Protein AF-A0A820JDU2-F1 (afdb_monomer_lite)

Foldseek 3Di:
DDDDDDDPPPDDPDDPDDPPPDDPDDPVVVVVVVVVVVVVDDDDDPVQQVVQVVVCVVVVHPTGDDDPD

Radius of gyration: 24.04 Å; chains: 1; bounding box: 57×58×32 Å

Structure (mmCIF, N/CA/C/O backbone):
data_AF-A0A820JDU2-F1
#
_entry.id   AF-A0A820JDU2-F1
#
loop_
_atom_site.group_PDB
_atom_site.id
_atom_site.type_symbol
_atom_site.label_atom_id
_atom_site.label_alt_id
_atom_site.label_comp_id
_atom_site.label_asym_id
_atom_site.label_entity_id
_atom_site.label_seq_id
_atom_site.pdbx_PDB_ins_code
_atom_site.Cartn_x
_atom_site.Cartn_y
_atom_site.Cartn_z
_atom_site.occupancy
_atom_site.B_iso_or_equiv
_atom_site.auth_seq_id
_atom_site.auth_comp_id
_atom_site.auth_asym_id
_atom_site.auth_atom_id
_atom_site.pdbx_PDB_model_num
ATOM 1 N N . MET A 1 1 ? 48.253 51.173 9.408 1.00 44.22 1 MET A N 1
ATOM 2 C CA . MET A 1 1 ? 48.194 50.243 8.260 1.00 44.22 1 MET A CA 1
ATOM 3 C C . MET A 1 1 ? 47.264 49.103 8.636 1.00 44.22 1 MET A C 1
ATOM 5 O O . MET A 1 1 ? 47.661 48.245 9.407 1.00 44.22 1 MET A O 1
ATOM 9 N N . 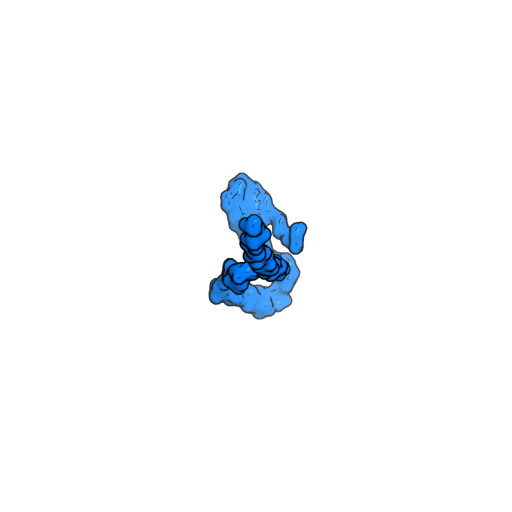ALA A 1 2 ? 46.012 49.146 8.188 1.00 46.03 2 ALA A N 1
ATOM 10 C CA . ALA A 1 2 ? 45.049 48.069 8.396 1.00 46.03 2 ALA A CA 1
ATOM 11 C C . ALA A 1 2 ? 44.684 47.519 7.014 1.00 46.03 2 ALA A C 1
ATOM 13 O O . ALA A 1 2 ? 43.921 48.154 6.291 1.00 46.03 2 ALA A O 1
ATOM 14 N N . SER A 1 3 ? 45.274 46.389 6.614 1.00 48.22 3 SER A N 1
ATOM 15 C CA . SER A 1 3 ? 44.776 45.628 5.466 1.00 48.22 3 SER A CA 1
ATOM 16 C C . SER A 1 3 ? 43.777 44.605 5.988 1.00 48.22 3 SER A C 1
ATOM 18 O O . SER A 1 3 ? 44.133 43.622 6.640 1.00 48.22 3 SER A O 1
ATOM 20 N N . SER A 1 4 ? 42.513 44.912 5.739 1.00 52.25 4 SER A N 1
ATOM 21 C CA . SER A 1 4 ? 41.339 44.092 5.979 1.00 52.25 4 SER A CA 1
ATOM 22 C C . SER A 1 4 ? 41.472 42.710 5.329 1.00 52.25 4 SER A C 1
ATOM 24 O O . SER A 1 4 ? 41.749 42.575 4.138 1.00 52.25 4 SER A O 1
ATOM 26 N N . GLY A 1 5 ? 41.242 41.661 6.120 1.00 56.06 5 GLY A N 1
ATOM 27 C CA . GLY A 1 5 ? 41.063 40.307 5.608 1.00 56.06 5 GLY A CA 1
ATOM 28 C C . GLY A 1 5 ? 39.781 40.224 4.779 1.00 56.06 5 GLY A C 1
ATOM 29 O O . GLY A 1 5 ? 38.693 40.530 5.268 1.00 56.06 5 GLY A O 1
ATOM 30 N N . SER A 1 6 ? 39.901 39.806 3.521 1.00 51.09 6 SER A N 1
ATOM 31 C CA . SER A 1 6 ? 38.748 39.542 2.661 1.00 51.09 6 SER A CA 1
ATOM 32 C C . SER A 1 6 ? 38.101 38.221 3.080 1.00 51.09 6 SER A C 1
ATOM 34 O O . SER A 1 6 ? 38.619 37.145 2.786 1.00 51.09 6 SER A O 1
ATOM 36 N N . LYS A 1 7 ? 36.968 38.284 3.791 1.00 58.19 7 LYS A N 1
ATOM 37 C CA . LYS A 1 7 ? 36.110 37.114 4.019 1.00 58.19 7 LYS A CA 1
ATOM 38 C C . LYS A 1 7 ? 35.459 36.724 2.694 1.00 58.19 7 LYS A C 1
ATOM 40 O O . LYS A 1 7 ? 34.538 37.396 2.226 1.00 58.19 7 LYS A O 1
ATOM 45 N N . VAL A 1 8 ? 35.937 35.636 2.099 1.00 58.12 8 VAL A N 1
ATOM 46 C CA . VAL A 1 8 ? 35.305 35.005 0.938 1.00 58.12 8 VAL A CA 1
ATOM 47 C C . VAL A 1 8 ? 33.981 34.406 1.418 1.00 58.12 8 VAL A C 1
ATOM 49 O O . VAL A 1 8 ? 33.959 33.377 2.089 1.00 58.12 8 VAL A O 1
ATOM 52 N N . HIS A 1 9 ? 32.870 35.091 1.153 1.00 57.56 9 HIS A N 1
ATOM 53 C CA . HIS A 1 9 ? 31.537 34.568 1.435 1.00 57.56 9 HIS A CA 1
ATOM 54 C C . HIS A 1 9 ? 31.224 33.522 0.363 1.00 57.56 9 HIS A C 1
ATOM 56 O O . HIS A 1 9 ? 30.735 33.846 -0.717 1.00 57.56 9 HIS A O 1
ATOM 62 N N . GLY A 1 10 ? 31.591 32.268 0.631 1.00 58.09 10 GLY A N 1
ATOM 63 C CA . GLY A 1 10 ? 31.245 31.145 -0.232 1.00 58.09 10 GLY A CA 1
ATOM 64 C C . GLY A 1 10 ? 29.727 31.032 -0.343 1.00 58.09 10 GLY A C 1
ATOM 65 O O . GLY A 1 10 ? 29.044 30.839 0.661 1.00 58.09 10 GLY A O 1
ATOM 66 N N . TYR A 1 11 ? 29.189 31.168 -1.555 1.00 61.03 11 TYR A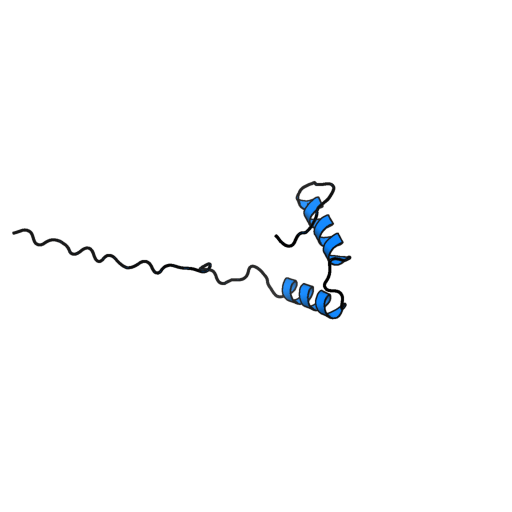 N 1
ATOM 67 C CA . TYR A 1 11 ? 27.767 30.965 -1.810 1.00 61.03 11 TYR A CA 1
ATOM 68 C C . TYR A 1 11 ? 27.395 29.512 -1.509 1.00 61.03 11 TYR A C 1
ATOM 70 O O . TYR A 1 11 ? 27.784 28.593 -2.230 1.00 61.03 11 TYR A O 1
ATOM 78 N N .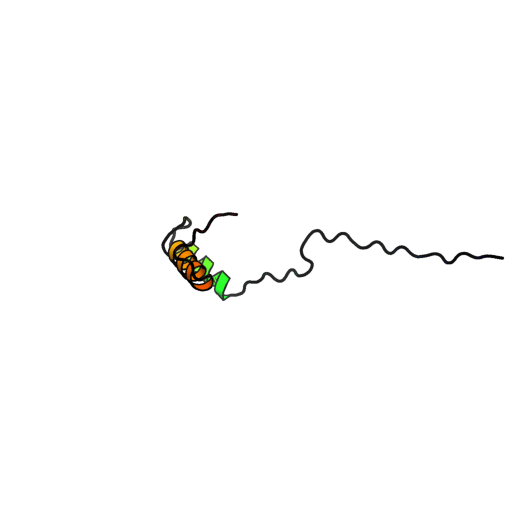 THR A 1 12 ? 26.609 29.290 -0.457 1.00 71.44 12 THR A N 1
ATOM 79 C CA . THR A 1 12 ? 25.972 27.995 -0.215 1.00 71.44 12 THR A CA 1
ATOM 80 C C . THR A 1 12 ? 24.891 27.808 -1.281 1.00 71.44 12 THR A C 1
ATOM 82 O O . THR A 1 12 ? 23.907 28.548 -1.323 1.00 71.44 12 THR A O 1
ATOM 85 N N . LYS A 1 13 ? 25.091 26.861 -2.205 1.00 80.00 13 LYS A N 1
ATOM 86 C CA . LYS A 1 13 ? 24.118 26.538 -3.259 1.00 80.00 13 LYS A CA 1
ATOM 87 C C . LYS A 1 13 ? 22.779 26.176 -2.607 1.00 80.00 13 LYS A C 1
ATOM 89 O O . LYS A 1 13 ? 22.735 25.268 -1.783 1.00 80.00 13 LYS A O 1
ATOM 94 N N . LYS A 1 14 ? 21.689 26.860 -2.980 1.00 79.12 14 LYS A N 1
ATOM 95 C CA . LYS A 1 14 ? 20.335 26.478 -2.547 1.00 79.12 14 LYS A CA 1
ATOM 96 C C . LYS A 1 14 ? 20.022 25.081 -3.083 1.00 79.12 14 LYS A C 1
ATOM 98 O O . LYS A 1 14 ? 20.000 24.867 -4.296 1.00 79.12 14 LYS A O 1
ATOM 103 N N . ILE A 1 15 ? 19.825 24.138 -2.171 1.00 73.19 15 ILE A N 1
ATOM 104 C CA . ILE A 1 15 ? 19.435 22.764 -2.473 1.00 73.19 15 ILE A CA 1
ATOM 105 C C . ILE A 1 15 ? 17.903 22.714 -2.425 1.00 73.19 15 ILE A C 1
ATOM 107 O O . ILE A 1 15 ? 17.317 22.884 -1.363 1.00 73.19 15 ILE A O 1
ATOM 111 N N . TRP A 1 16 ? 17.266 22.541 -3.586 1.00 73.81 16 TRP A N 1
ATOM 112 C CA . TRP A 1 16 ? 15.800 22.504 -3.728 1.00 73.81 16 TRP A CA 1
ATOM 113 C C . TRP A 1 16 ? 15.195 21.108 -3.540 1.00 73.81 16 TRP A C 1
ATOM 115 O O . TRP A 1 16 ? 13.999 20.985 -3.313 1.00 73.81 16 TRP A O 1
ATOM 125 N N . TYR A 1 17 ? 16.020 20.066 -3.628 1.00 70.62 17 TYR A N 1
ATOM 126 C CA . TYR A 1 17 ? 15.613 18.665 -3.534 1.00 70.62 17 TYR A CA 1
ATOM 127 C C . TYR A 1 17 ? 16.481 17.962 -2.506 1.00 70.62 17 TYR A C 1
ATOM 129 O O . TYR A 1 17 ? 17.651 18.319 -2.374 1.00 70.62 17 TYR A O 1
ATOM 137 N N . ALA A 1 18 ? 15.931 16.971 -1.802 1.00 71.44 18 ALA A N 1
ATOM 138 C CA . ALA A 1 18 ? 16.673 16.226 -0.795 1.00 71.44 18 ALA A CA 1
ATOM 139 C C . ALA A 1 18 ? 18.049 15.795 -1.357 1.00 71.44 18 ALA A C 1
ATOM 141 O O . ALA A 1 18 ? 18.113 15.169 -2.417 1.00 71.44 18 ALA A O 1
ATOM 142 N N . PRO A 1 19 ? 19.165 16.171 -0.702 1.00 68.62 19 PRO A N 1
ATOM 143 C CA . PRO A 1 19 ? 20.507 15.896 -1.221 1.00 68.62 19 PRO A CA 1
ATOM 144 C C . PRO A 1 19 ? 20.788 14.390 -1.309 1.00 68.62 19 PRO A C 1
ATOM 146 O O . PRO A 1 19 ? 21.564 13.954 -2.158 1.00 68.62 19 PRO A O 1
ATOM 149 N N . ASN A 1 20 ? 20.096 13.603 -0.483 1.00 65.81 20 ASN A N 1
ATOM 150 C CA . ASN A 1 20 ? 20.052 12.153 -0.561 1.00 65.81 20 ASN A CA 1
ATOM 151 C C . ASN A 1 20 ? 18.963 11.743 -1.555 1.00 65.81 20 ASN A C 1
ATOM 153 O O . ASN A 1 20 ? 17.798 11.622 -1.198 1.00 65.81 20 ASN A O 1
ATOM 157 N N . LYS A 1 21 ? 19.368 11.521 -2.808 1.00 63.00 21 LYS A N 1
ATOM 158 C CA . LYS A 1 21 ? 18.520 10.998 -3.897 1.00 63.00 21 LYS A CA 1
ATOM 159 C C . LYS A 1 21 ? 18.217 9.501 -3.768 1.00 63.00 21 LYS A C 1
ATOM 161 O O . LYS A 1 21 ? 17.790 8.880 -4.735 1.00 63.00 21 LYS A O 1
ATOM 166 N N . PHE A 1 22 ? 18.564 8.905 -2.630 1.00 66.44 22 PHE A N 1
ATOM 167 C CA . PHE A 1 22 ? 18.297 7.502 -2.394 1.00 66.44 22 PHE A CA 1
ATOM 168 C C . PHE A 1 22 ? 16.839 7.395 -1.982 1.00 66.44 22 PHE A C 1
ATOM 170 O O . PHE A 1 22 ? 16.460 7.732 -0.860 1.00 66.44 22 PHE A O 1
ATOM 177 N N . GLU A 1 23 ? 16.027 7.009 -2.949 1.00 68.19 23 GLU A N 1
ATOM 178 C CA . GLU A 1 23 ? 14.657 6.615 -2.714 1.00 68.19 23 GLU A CA 1
ATOM 179 C C . GLU A 1 23 ? 14.633 5.521 -1.641 1.00 68.19 23 GLU A C 1
ATOM 181 O O . GLU A 1 23 ? 15.440 4.593 -1.665 1.00 68.19 23 GLU A O 1
ATOM 186 N N . SER A 1 24 ? 13.745 5.645 -0.659 1.00 80.25 24 SER A N 1
ATOM 187 C CA . SER A 1 24 ? 13.647 4.691 0.456 1.00 80.25 24 SER A CA 1
ATOM 188 C C . SER A 1 24 ? 12.868 3.431 0.054 1.00 80.25 24 SER A C 1
ATOM 190 O O . SER A 1 24 ? 12.012 2.979 0.804 1.00 80.25 24 SER A O 1
ATOM 192 N N . TYR A 1 25 ? 13.121 2.911 -1.148 1.00 87.12 25 TYR A N 1
ATOM 193 C CA . TYR A 1 25 ? 12.504 1.706 -1.695 1.00 87.12 25 TYR A CA 1
ATOM 194 C C . TYR A 1 25 ? 13.530 0.888 -2.490 1.00 87.12 25 TYR A C 1
ATOM 196 O O . TYR A 1 25 ? 14.520 1.425 -2.991 1.00 87.12 25 TYR A O 1
ATOM 204 N N . GLY A 1 26 ? 13.293 -0.413 -2.620 1.00 90.06 26 GLY A N 1
ATOM 205 C CA . GLY A 1 26 ? 14.099 -1.348 -3.393 1.00 90.06 26 GLY A CA 1
ATOM 206 C C . GLY A 1 26 ? 13.249 -2.244 -4.294 1.00 90.06 26 GLY A C 1
ATOM 207 O O . GLY A 1 26 ? 12.130 -1.909 -4.684 1.00 90.06 26 GLY A O 1
ATOM 208 N N . ASP A 1 27 ? 13.797 -3.406 -4.651 1.00 95.44 27 ASP A N 1
ATOM 209 C CA . ASP A 1 27 ? 13.144 -4.346 -5.571 1.00 95.44 27 ASP A CA 1
ATOM 210 C C . ASP A 1 27 ? 11.822 -4.909 -5.029 1.00 95.44 27 ASP A C 1
ATOM 212 O O . ASP A 1 27 ? 10.967 -5.332 -5.812 1.00 95.44 27 ASP A O 1
ATOM 216 N N . GLU A 1 28 ? 11.650 -4.944 -3.707 1.00 96.00 28 GLU A N 1
ATOM 217 C CA . GLU A 1 28 ? 10.435 -5.442 -3.059 1.00 96.00 28 GLU A CA 1
ATOM 218 C C . GLU A 1 28 ? 9.243 -4.529 -3.360 1.00 96.00 28 GLU A C 1
ATOM 220 O O . GLU A 1 28 ? 8.213 -4.997 -3.855 1.00 96.00 28 GLU A O 1
ATOM 225 N N . 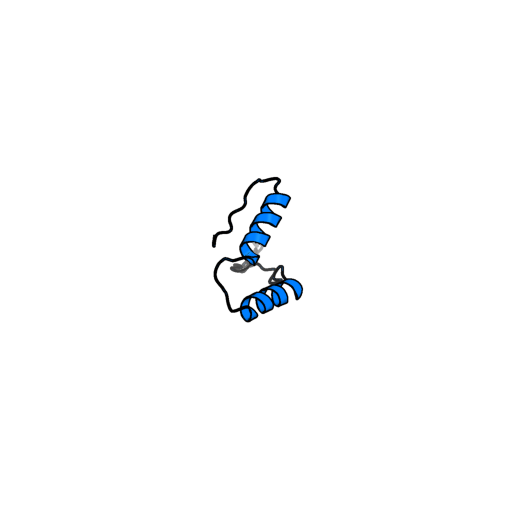GLU A 1 29 ? 9.406 -3.219 -3.173 1.00 94.62 29 GLU A N 1
ATOM 226 C CA . GLU A 1 29 ? 8.379 -2.225 -3.478 1.00 94.62 29 GLU A CA 1
ATOM 227 C C . GLU A 1 29 ? 8.080 -2.167 -4.981 1.00 94.62 29 GLU A C 1
ATOM 229 O O . GLU A 1 29 ? 6.914 -2.095 -5.378 1.00 94.62 29 GLU A O 1
ATOM 234 N N . ILE A 1 30 ? 9.109 -2.265 -5.833 1.00 95.31 30 ILE A N 1
ATOM 235 C CA . ILE A 1 30 ? 8.941 -2.269 -7.295 1.00 95.31 30 ILE A CA 1
ATOM 236 C C . ILE A 1 30 ? 8.076 -3.459 -7.731 1.00 95.31 30 ILE A C 1
ATOM 238 O O . ILE A 1 30 ? 7.118 -3.289 -8.491 1.00 95.31 30 ILE A O 1
ATOM 242 N N . LYS A 1 31 ? 8.366 -4.662 -7.221 1.00 96.81 31 LYS A N 1
ATOM 243 C CA . LYS A 1 31 ? 7.587 -5.872 -7.531 1.00 96.81 31 LYS A CA 1
ATOM 244 C C . LYS A 1 31 ? 6.165 -5.795 -6.988 1.00 96.81 31 LYS A C 1
ATOM 246 O O . LYS A 1 31 ? 5.238 -6.231 -7.670 1.00 96.81 31 LYS A O 1
ATOM 251 N N . ALA A 1 32 ? 5.969 -5.234 -5.795 1.00 94.31 32 ALA A N 1
ATOM 252 C CA . ALA A 1 32 ? 4.634 -5.041 -5.235 1.00 94.31 32 ALA A CA 1
ATOM 253 C C . ALA A 1 32 ? 3.770 -4.156 -6.153 1.00 94.31 32 ALA A C 1
ATOM 255 O O . ALA A 1 32 ? 2.637 -4.522 -6.477 1.00 94.31 32 ALA A O 1
ATOM 256 N N . VAL A 1 33 ? 4.331 -3.049 -6.657 1.00 93.88 33 VAL A N 1
ATOM 257 C CA . VAL A 1 33 ? 3.653 -2.175 -7.628 1.00 93.88 33 VAL A CA 1
ATOM 258 C C . VAL A 1 33 ? 3.389 -2.910 -8.944 1.00 93.88 33 VAL A C 1
ATOM 260 O O . VAL A 1 33 ? 2.277 -2.838 -9.467 1.00 93.88 33 VAL A O 1
ATOM 263 N N . GLU A 1 34 ? 4.360 -3.661 -9.468 1.00 95.69 34 GLU A N 1
ATOM 264 C CA . GLU A 1 34 ? 4.183 -4.452 -10.692 1.00 95.69 34 GLU A CA 1
ATOM 265 C C . GLU A 1 34 ? 2.999 -5.429 -10.577 1.00 95.69 34 GLU A C 1
ATOM 267 O O . GLU A 1 34 ? 2.172 -5.526 -11.489 1.00 95.69 34 GLU A O 1
ATOM 272 N N . VAL A 1 35 ? 2.871 -6.119 -9.440 1.00 93.38 35 VAL A N 1
ATOM 273 C CA . VAL A 1 35 ? 1.745 -7.022 -9.163 1.00 93.38 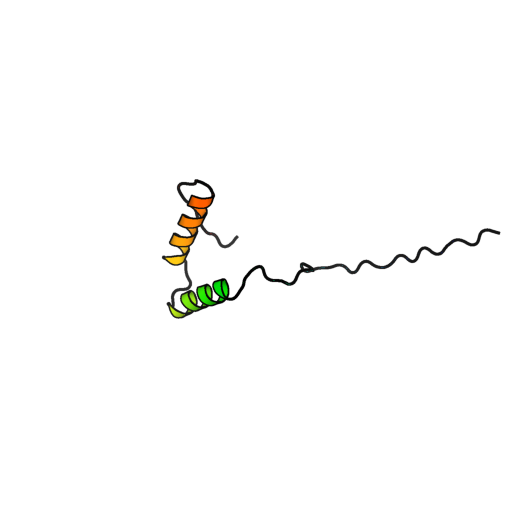35 VAL A CA 1
ATOM 274 C C . VAL A 1 35 ? 0.415 -6.266 -9.169 1.00 93.38 35 VAL A C 1
ATOM 276 O O . VAL A 1 35 ? -0.545 -6.748 -9.775 1.00 93.38 35 VAL A O 1
ATOM 279 N N . CYS A 1 36 ? 0.340 -5.084 -8.547 1.00 92.81 36 CYS A N 1
ATOM 280 C CA . CYS A 1 36 ? -0.860 -4.242 -8.577 1.00 92.81 36 CYS A CA 1
ATOM 281 C C . CYS A 1 36 ? -1.254 -3.870 -10.013 1.00 92.81 36 CYS A C 1
ATOM 283 O O . CYS A 1 36 ? -2.412 -4.037 -10.398 1.00 92.81 36 CYS A O 1
ATOM 285 N N . LEU A 1 37 ? -0.284 -3.446 -10.831 1.00 94.06 37 LEU A N 1
ATOM 286 C CA . LEU A 1 37 ? -0.513 -3.089 -12.233 1.00 94.06 37 LEU A CA 1
ATOM 287 C C . LEU A 1 37 ? -1.047 -4.281 -13.045 1.00 94.06 37 LEU A C 1
ATOM 289 O O . LEU A 1 37 ? -1.994 -4.133 -13.817 1.00 94.06 37 LEU A O 1
ATOM 293 N N . ARG A 1 38 ? -0.487 -5.481 -12.845 1.00 94.62 38 ARG A N 1
ATOM 294 C CA . ARG A 1 38 ? -0.902 -6.703 -13.562 1.00 94.62 38 ARG A CA 1
ATOM 295 C C . ARG A 1 38 ? -2.280 -7.223 -13.153 1.00 94.62 38 ARG A C 1
ATOM 297 O O . ARG A 1 38 ? -2.930 -7.882 -13.959 1.00 94.62 38 ARG A O 1
ATOM 304 N N . LYS A 1 39 ? -2.745 -6.922 -11.936 1.00 90.06 39 LYS A N 1
ATOM 305 C CA . LYS A 1 39 ? -4.101 -7.268 -11.473 1.00 90.06 39 LYS A CA 1
ATOM 306 C C . LYS A 1 39 ? -5.199 -6.446 -12.159 1.00 90.06 39 LYS A C 1
ATOM 308 O O . LYS A 1 39 ? -6.366 -6.806 -12.046 1.00 90.06 39 LYS A O 1
ATOM 313 N N . GLY A 1 40 ? -4.848 -5.368 -12.870 1.00 87.62 40 GLY A N 1
ATOM 314 C CA . GLY A 1 40 ? -5.797 -4.573 -13.654 1.00 87.62 40 GLY A CA 1
ATOM 315 C C . GLY A 1 40 ? -6.759 -3.720 -12.820 1.00 87.62 40 GLY A C 1
ATOM 316 O O . GLY A 1 40 ? -7.746 -3.223 -13.355 1.00 87.62 40 GLY A O 1
ATOM 317 N N . TRP A 1 41 ? -6.482 -3.536 -11.525 1.00 87.25 41 TRP A N 1
ATOM 318 C CA . TRP A 1 41 ? -7.269 -2.695 -10.623 1.00 87.25 41 TRP A CA 1
ATOM 319 C C . TRP A 1 41 ? -6.351 -1.727 -9.879 1.00 87.25 41 TRP A C 1
ATOM 321 O O . TRP A 1 41 ? -5.499 -2.153 -9.103 1.00 87.25 41 TRP A O 1
ATOM 331 N N . LEU A 1 42 ? -6.515 -0.429 -10.144 1.00 87.56 42 LEU A N 1
ATOM 332 C CA . LEU A 1 42 ? -5.634 0.634 -9.633 1.00 87.56 42 LEU A CA 1
ATOM 333 C C . LEU A 1 42 ? -6.288 1.516 -8.564 1.00 87.56 42 LEU A C 1
ATOM 335 O O . LEU A 1 42 ? -5.629 2.376 -7.988 1.00 87.56 42 LEU A O 1
ATOM 339 N N . ALA A 1 43 ? -7.583 1.329 -8.319 1.00 90.50 43 ALA A N 1
ATOM 340 C CA . ALA A 1 43 ? -8.286 1.995 -7.232 1.00 90.50 43 ALA A CA 1
ATOM 341 C C . ALA A 1 43 ? -8.056 1.241 -5.908 1.00 90.50 43 ALA A C 1
ATOM 343 O O . ALA A 1 43 ? -7.614 0.086 -5.936 1.00 90.50 43 ALA A O 1
ATOM 344 N N . PRO A 1 44 ? -8.393 1.847 -4.752 1.00 92.19 44 PRO A N 1
ATOM 345 C CA . PRO A 1 44 ? -8.429 1.127 -3.489 1.00 92.19 44 PRO A CA 1
ATOM 346 C C . PRO A 1 44 ? -9.178 -0.207 -3.602 1.00 92.19 44 PRO A C 1
ATOM 348 O O . PRO A 1 44 ? -10.192 -0.325 -4.298 1.00 92.19 44 PRO A O 1
ATOM 351 N N . GLY A 1 45 ? -8.632 -1.230 -2.956 1.00 91.75 45 GLY A N 1
ATOM 352 C CA . GLY A 1 45 ? -9.114 -2.606 -3.029 1.00 91.75 45 GLY A CA 1
ATOM 353 C C . GLY A 1 45 ? -8.451 -3.477 -1.960 1.00 91.75 45 GLY A C 1
ATOM 354 O O . GLY A 1 45 ? -7.926 -2.933 -0.989 1.00 91.75 45 GLY A O 1
ATOM 355 N N . PRO A 1 46 ? -8.393 -4.809 -2.140 1.00 93.50 46 PRO A N 1
ATOM 356 C CA . PRO A 1 46 ? -7.896 -5.724 -1.106 1.00 93.50 46 PRO A CA 1
ATOM 357 C C . PRO A 1 46 ? -6.472 -5.425 -0.609 1.00 93.50 46 PRO A C 1
ATOM 359 O O . PRO A 1 46 ? -6.153 -5.667 0.547 1.00 93.50 46 PRO A O 1
ATOM 362 N N . ILE A 1 47 ? -5.608 -4.876 -1.472 1.00 94.06 47 ILE A N 1
ATOM 363 C CA . ILE A 1 47 ? -4.235 -4.494 -1.098 1.00 94.06 47 ILE A CA 1
ATOM 364 C C . ILE A 1 47 ? -4.236 -3.245 -0.202 1.00 94.06 47 ILE A C 1
ATOM 366 O O . ILE A 1 47 ? -3.454 -3.165 0.739 1.00 94.06 47 ILE A O 1
ATOM 370 N N . THR A 1 48 ? -5.131 -2.288 -0.462 1.00 95.88 48 THR A N 1
ATOM 371 C CA . THR A 1 48 ? -5.306 -1.104 0.392 1.00 95.88 48 THR A CA 1
ATOM 372 C C . THR A 1 48 ? -5.880 -1.491 1.749 1.00 95.88 48 THR A C 1
ATOM 374 O O . THR A 1 48 ? -5.362 -1.039 2.762 1.00 95.88 48 T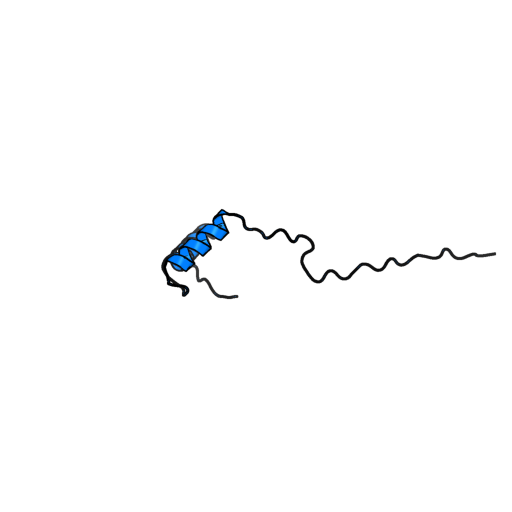HR A O 1
ATOM 377 N N . GLU A 1 49 ? -6.877 -2.378 1.776 1.00 96.62 49 GLU A N 1
ATOM 378 C CA . GLU A 1 49 ? -7.446 -2.909 3.022 1.00 96.62 49 GLU A CA 1
ATOM 379 C C . GLU A 1 49 ? -6.377 -3.626 3.863 1.00 96.62 49 GLU A C 1
ATOM 381 O O . GLU A 1 49 ? -6.246 -3.371 5.059 1.00 96.62 49 GLU A O 1
ATOM 386 N N . GLN A 1 50 ? -5.544 -4.463 3.232 1.00 96.62 50 GLN A N 1
ATOM 387 C CA . GLN A 1 50 ? -4.423 -5.114 3.912 1.00 96.62 50 GLN A CA 1
ATOM 388 C C . GLN A 1 50 ? -3.443 -4.090 4.506 1.00 96.62 50 GLN A C 1
ATOM 390 O O . GLN A 1 50 ? -3.081 -4.199 5.678 1.00 96.62 50 GLN A O 1
ATOM 395 N N . PHE A 1 51 ? -3.049 -3.081 3.723 1.00 96.94 51 PHE A N 1
ATOM 396 C CA . PHE A 1 51 ? -2.171 -2.007 4.187 1.00 96.94 51 PHE A CA 1
ATOM 397 C C . PHE A 1 51 ? -2.765 -1.264 5.395 1.00 96.94 51 PHE A C 1
ATOM 399 O O . PHE A 1 51 ? -2.082 -1.058 6.397 1.00 96.94 51 PHE A O 1
ATOM 406 N N . GLU A 1 52 ? -4.047 -0.900 5.339 1.00 98.44 52 GLU A N 1
ATOM 407 C CA . GLU A 1 52 ? -4.749 -0.228 6.436 1.00 98.44 52 GLU A CA 1
ATOM 408 C C . GLU A 1 52 ? -4.769 -1.076 7.713 1.00 98.44 52 GLU A C 1
ATOM 410 O O . GLU A 1 52 ? -4.521 -0.546 8.800 1.00 98.44 52 GLU A O 1
ATOM 415 N N . CYS A 1 53 ? -5.009 -2.387 7.597 1.00 98.44 53 CYS A N 1
ATOM 416 C CA . CYS A 1 53 ? -4.968 -3.317 8.725 1.00 98.44 53 CYS A CA 1
ATOM 417 C C . CYS A 1 53 ? -3.566 -3.437 9.336 1.00 98.44 53 CYS A C 1
ATOM 419 O O . CYS A 1 53 ? -3.420 -3.367 10.558 1.00 98.44 53 CYS A O 1
ATOM 421 N N . GLU A 1 54 ? -2.531 -3.612 8.514 1.00 98.38 54 GLU A N 1
ATOM 422 C CA . GLU A 1 54 ? -1.146 -3.741 8.980 1.00 98.38 54 GLU A CA 1
ATOM 423 C C . GLU A 1 54 ? -0.676 -2.471 9.695 1.00 98.38 54 GLU A C 1
ATOM 425 O O . GLU A 1 54 ? -0.150 -2.539 10.809 1.00 98.38 54 GLU A O 1
ATOM 430 N N . VAL A 1 55 ? -0.953 -1.300 9.118 1.00 98.31 55 VAL A N 1
ATOM 431 C CA . VAL A 1 55 ? -0.633 -0.009 9.735 1.00 98.31 55 VAL A CA 1
ATOM 432 C C . VAL A 1 55 ? -1.416 0.183 11.033 1.00 98.31 55 VAL A C 1
ATOM 434 O O . VAL A 1 55 ? -0.825 0.536 12.055 1.00 98.31 55 VAL A O 1
ATOM 437 N N . ALA A 1 56 ? -2.724 -0.092 11.048 1.00 98.56 56 ALA A N 1
ATOM 438 C CA . ALA A 1 56 ? -3.524 0.010 12.267 1.00 98.56 56 ALA A CA 1
ATOM 439 C C . ALA A 1 56 ? -2.953 -0.864 13.398 1.00 98.56 56 ALA A C 1
ATOM 441 O O . ALA A 1 56 ? -2.841 -0.394 14.533 1.00 98.56 56 ALA A O 1
ATOM 442 N N . ASN A 1 57 ? -2.502 -2.082 13.080 1.00 98.56 57 ASN A N 1
ATOM 443 C CA . ASN A 1 57 ? -1.875 -2.991 14.039 1.00 98.56 57 ASN A CA 1
ATOM 444 C C . ASN A 1 57 ? -0.553 -2.443 14.598 1.00 98.56 57 ASN A C 1
ATOM 446 O O . ASN A 1 57 ? -0.352 -2.499 15.812 1.00 98.56 57 ASN A O 1
ATOM 450 N N . ILE A 1 58 ? 0.310 -1.856 13.759 1.00 98.50 58 ILE A N 1
ATOM 451 C CA . ILE A 1 58 ? 1.576 -1.233 14.196 1.00 98.50 58 ILE A CA 1
ATOM 452 C C . ILE A 1 58 ? 1.323 -0.141 15.248 1.00 98.50 58 ILE A C 1
ATOM 454 O O . ILE A 1 58 ? 2.055 -0.036 16.231 1.00 98.50 58 ILE A O 1
ATOM 458 N N . PHE A 1 59 ? 0.261 0.651 15.077 1.00 98.19 59 PHE A N 1
ATOM 459 C CA . PHE A 1 59 ? -0.084 1.750 15.986 1.00 98.19 59 PHE A CA 1
ATOM 460 C C . PHE A 1 59 ? -1.069 1.363 17.104 1.00 98.19 59 PHE A C 1
ATOM 462 O O . PHE A 1 59 ? -1.498 2.233 17.874 1.00 98.19 59 PHE A O 1
ATOM 469 N N . GLY A 1 60 ? -1.460 0.087 17.199 1.00 98.19 60 GLY A N 1
ATOM 470 C CA . GLY A 1 60 ? -2.433 -0.397 18.182 1.00 98.19 60 GLY A CA 1
ATOM 471 C C . GLY A 1 60 ? -3.813 0.253 18.035 1.00 98.19 60 GLY A C 1
ATOM 472 O O . GLY A 1 60 ? -4.461 0.589 19.030 1.00 98.19 60 GLY A O 1
ATOM 473 N N . LYS A 1 61 ? -4.246 0.511 16.798 1.00 98.50 61 LYS A N 1
ATOM 474 C CA . LYS A 1 61 ? -5.544 1.108 16.465 1.00 98.50 61 LYS A CA 1
ATOM 475 C C . LYS A 1 61 ? -6.491 0.058 15.908 1.00 98.50 61 LYS A C 1
ATOM 477 O O . LYS A 1 61 ? -6.079 -0.923 15.307 1.00 98.50 61 LYS A O 1
ATOM 482 N N . LYS A 1 62 ? -7.791 0.297 16.099 1.00 97.50 62 LYS A N 1
ATOM 483 C CA . LYS A 1 62 ? -8.843 -0.583 15.577 1.00 97.50 62 LYS A CA 1
ATOM 484 C C . LYS A 1 62 ? -9.003 -0.465 14.059 1.00 97.50 62 LYS A C 1
ATOM 486 O O . LYS A 1 62 ? -9.329 -1.449 13.411 1.00 97.50 62 LYS A O 1
ATOM 491 N N . PHE A 1 63 ? -8.810 0.736 13.520 1.00 97.75 63 PHE A N 1
ATOM 492 C CA . PHE A 1 63 ? -9.000 1.045 12.106 1.00 97.75 63 PHE A CA 1
ATOM 493 C C . PHE A 1 63 ? -7.885 1.971 11.618 1.00 97.75 63 PHE A C 1
ATOM 495 O O . PHE A 1 63 ? -7.404 2.812 12.384 1.00 97.75 63 PHE A O 1
ATOM 502 N N . GLY A 1 64 ? -7.523 1.824 10.346 1.00 97.44 64 GLY A N 1
ATOM 503 C CA . GLY A 1 64 ? -6.691 2.743 9.575 1.00 97.44 64 GLY A CA 1
ATOM 504 C C . GLY A 1 64 ? -7.440 3.132 8.303 1.00 97.44 64 GLY A C 1
ATOM 505 O O . GLY A 1 64 ? -8.271 2.362 7.834 1.00 97.44 64 GLY A O 1
ATOM 506 N N . VAL A 1 65 ? -7.190 4.335 7.787 1.00 97.69 65 VAL A N 1
ATOM 507 C CA . VAL A 1 65 ? -7.743 4.793 6.506 1.00 97.69 65 VAL A CA 1
ATOM 508 C C . VAL A 1 65 ? -6.606 5.414 5.712 1.00 97.69 65 VAL A C 1
ATOM 510 O O . VAL A 1 65 ? -5.980 6.371 6.171 1.00 97.69 65 VAL A O 1
ATOM 513 N N . MET A 1 66 ? -6.326 4.854 4.542 1.00 96.88 66 MET A N 1
ATOM 514 C CA . MET A 1 66 ? -5.353 5.376 3.599 1.00 96.88 66 MET A CA 1
ATOM 515 C C . MET A 1 66 ? -6.005 6.479 2.764 1.00 96.88 66 MET A C 1
ATOM 517 O O . MET A 1 66 ? -7.112 6.335 2.245 1.00 96.88 66 MET A O 1
ATOM 521 N N . VAL A 1 67 ? -5.303 7.600 2.641 1.00 96.56 67 VAL A N 1
ATOM 522 C CA . VAL A 1 67 ? -5.695 8.740 1.809 1.00 96.56 67 VAL A CA 1
ATOM 523 C C . VAL A 1 67 ? -4.507 9.175 0.955 1.00 96.56 67 VAL A C 1
ATOM 525 O O . VAL A 1 67 ? -3.372 8.761 1.186 1.00 96.56 67 VAL A O 1
ATOM 528 N N . ASN A 1 68 ? -4.761 9.997 -0.059 1.00 94.12 68 ASN A N 1
ATOM 529 C CA . ASN A 1 68 ? -3.740 10.446 -1.006 1.00 94.12 68 ASN A CA 1
ATOM 530 C C . ASN A 1 68 ? -2.806 11.543 -0.457 1.00 94.12 68 ASN A C 1
ATOM 532 O O . ASN A 1 68 ? -1.808 11.846 -1.112 1.00 94.12 68 ASN A O 1
ATOM 536 N N . SER A 1 69 ? -3.134 12.141 0.695 1.00 88.69 69 SER A N 1
ATOM 537 C CA . SER A 1 69 ? -2.301 13.095 1.445 1.00 88.69 69 SER A CA 1
ATOM 538 C C . SER A 1 69 ? -2.870 13.366 2.830 1.00 88.69 69 SER A C 1
ATOM 540 O O . SER A 1 69 ? -4.107 13.564 2.884 1.00 88.69 69 SER A O 1
#

Secondary structure (DSSP, 8-state):
----------------S-S----S--HHHHHHHHHHHHTT--SS-HHHHHHHHHHHHHTT-S-------

Sequence (69 aa):
MASSGSKVHGYTKKIWYAPNKFESYGDEEIKAVEVCLRKGWLAPGPITEQFECEVANIFGKKFGVMVNS

pLDDT: mean 83.89, std 16.38, range [44.22, 98.56]

Organism: NCBI:txid392033

InterPro domains:
  IPR000653 DegT/DnrJ/EryC1/StrS aminotransferase [PF01041] (26-69)
  IPR015421 Pyridoxal phosphate-dependent transferase, major domain [G3DSA:3.40.640.10] (2-69)
  IPR015424 Pyridoxal phosphate-dependent transferase [SSF53383] (24-69)